Protein AF-A0A8S2TFB2-F1 (afdb_monomer_lite)

Sequence (69 aa):
GIDDETTYPYLGIDEAACKFRRPSVASTCDGFVDIPEGNETALQEALAIQGPVAVAIDASQSSFQFYSS

pLDDT: mean 91.47, std 4.09, range [72.31, 95.81]

Radius of gyration: 17.2 Å; chains: 1; bounding box: 33×30×42 Å

InterPro domains:
  IPR000668 Peptidase C1A, papain C-terminal [PF00112] (1-69)
  IPR038765 Papain-like cysteine peptidase superfamily [SSF54001] (1-69)

Organism: NCBI:txid392030

Secondary structure (DSSP, 8-state):
-EE-TTTS---SS--SS----GGGEEE------PPPTT-HHHHHHHHHHT----------SHHHHT---

Structure (mmCIF, N/CA/C/O backbone):
data_AF-A0A8S2TFB2-F1
#
_entry.id   AF-A0A8S2TFB2-F1
#
loop_
_atom_site.group_PDB
_atom_site.id
_atom_site.type_symbol
_atom_site.label_atom_id
_atom_site.label_alt_id
_atom_site.label_comp_id
_atom_site.label_asym_id
_atom_site.label_entity_id
_atom_site.label_seq_id
_atom_site.pdbx_PDB_ins_code
_atom_site.Cartn_x
_atom_site.Cartn_y
_atom_site.Cartn_z
_atom_site.occupancy
_atom_site.B_iso_or_equiv
_atom_site.auth_seq_id
_atom_site.auth_comp_id
_atom_site.auth_asym_id
_atom_site.auth_atom_id
_atom_site.pdbx_PDB_model_num
ATOM 1 N N . GLY A 1 1 ? -0.253 -3.060 -16.089 1.00 88.31 1 GLY A N 1
ATOM 2 C CA . GLY A 1 1 ? 0.839 -3.726 -15.365 1.00 88.31 1 GLY A CA 1
ATOM 3 C C . GLY A 1 1 ? 1.656 -2.677 -14.655 1.00 88.31 1 GLY A C 1
ATOM 4 O O . GLY A 1 1 ? 1.584 -1.523 -15.061 1.00 88.31 1 GLY A O 1
ATOM 5 N N . ILE A 1 2 ? 2.374 -3.068 -13.614 1.00 91.88 2 ILE A N 1
ATOM 6 C CA . ILE A 1 2 ? 3.267 -2.213 -12.830 1.00 91.88 2 ILE A CA 1
ATOM 7 C C . ILE A 1 2 ? 4.700 -2.724 -12.975 1.00 91.88 2 ILE A C 1
ATOM 9 O O . ILE A 1 2 ? 4.895 -3.938 -13.051 1.00 91.88 2 ILE A O 1
ATOM 13 N N . ASP A 1 3 ? 5.663 -1.811 -13.067 1.00 91.56 3 ASP A N 1
ATOM 14 C CA . ASP A 1 3 ? 7.086 -2.143 -13.187 1.00 91.56 3 ASP A CA 1
ATOM 15 C C . ASP A 1 3 ? 7.685 -2.422 -11.798 1.00 91.56 3 ASP A C 1
ATOM 17 O O . ASP A 1 3 ? 7.143 -1.982 -10.785 1.00 91.56 3 ASP A O 1
ATOM 21 N N . ASP A 1 4 ? 8.784 -3.176 -11.746 1.00 90.19 4 ASP A N 1
ATOM 22 C CA . ASP A 1 4 ? 9.499 -3.436 -10.489 1.00 90.19 4 ASP A CA 1
ATOM 23 C C . ASP A 1 4 ? 10.275 -2.198 -10.008 1.00 90.19 4 ASP A C 1
ATOM 25 O O . ASP A 1 4 ? 10.796 -1.438 -10.829 1.00 90.19 4 ASP A O 1
ATOM 29 N N . GLU A 1 5 ? 10.459 -2.056 -8.693 1.00 89.69 5 GLU A N 1
ATOM 30 C CA . GLU A 1 5 ? 11.210 -0.945 -8.077 1.00 89.69 5 GLU A CA 1
ATOM 31 C C . GLU A 1 5 ? 12.654 -0.877 -8.605 1.00 89.69 5 GLU A C 1
ATOM 33 O O . GLU A 1 5 ? 13.220 0.196 -8.798 1.00 89.69 5 GLU A O 1
ATOM 38 N N . THR A 1 6 ? 13.257 -2.027 -8.920 1.00 88.38 6 THR A N 1
ATOM 39 C CA . THR A 1 6 ? 14.615 -2.074 -9.487 1.00 88.38 6 THR A CA 1
ATOM 40 C C . THR A 1 6 ? 14.704 -1.480 -10.892 1.00 88.38 6 THR A C 1
ATOM 42 O O . THR A 1 6 ? 15.752 -0.959 -11.280 1.00 88.38 6 THR A O 1
ATOM 45 N N . THR A 1 7 ? 13.618 -1.560 -11.666 1.00 87.94 7 THR A N 1
ATOM 46 C CA . THR A 1 7 ? 13.578 -1.110 -13.064 1.00 87.94 7 THR A CA 1
ATOM 47 C C . THR A 1 7 ? 12.929 0.267 -13.207 1.00 87.94 7 THR A C 1
ATOM 49 O O . THR A 1 7 ? 13.229 0.991 -14.161 1.00 87.94 7 THR A O 1
ATOM 52 N N . TYR A 1 8 ? 12.097 0.651 -12.238 1.00 89.19 8 TYR A N 1
ATOM 53 C CA . TYR A 1 8 ? 11.487 1.966 -12.105 1.00 89.19 8 TYR A CA 1
ATOM 54 C C . TYR A 1 8 ? 11.679 2.476 -10.662 1.00 89.19 8 TYR A C 1
ATOM 56 O O . TYR A 1 8 ? 10.753 2.403 -9.859 1.00 89.19 8 TYR A O 1
ATOM 64 N N . PRO A 1 9 ? 12.868 3.012 -10.325 1.00 90.75 9 PRO A N 1
ATOM 65 C CA . PRO A 1 9 ? 13.168 3.452 -8.967 1.00 90.75 9 PRO A CA 1
ATOM 66 C C . PRO A 1 9 ? 12.417 4.729 -8.587 1.00 90.75 9 PRO A C 1
ATOM 68 O O . PRO A 1 9 ? 12.233 5.633 -9.414 1.00 90.75 9 PRO A O 1
ATOM 71 N N . TYR A 1 10 ? 12.056 4.840 -7.311 1.00 90.88 10 TYR A N 1
ATOM 72 C CA . TYR A 1 10 ? 11.440 6.037 -6.756 1.00 90.88 10 TYR A CA 1
ATOM 73 C C . TYR A 1 10 ? 12.425 7.213 -6.661 1.00 90.88 10 TYR A C 1
ATOM 75 O O . TYR A 1 10 ? 13.504 7.111 -6.076 1.00 90.88 10 TYR A O 1
ATOM 83 N N . LEU A 1 11 ? 12.029 8.366 -7.211 1.00 90.19 11 LEU A N 1
ATOM 84 C CA . LEU A 1 11 ? 12.866 9.574 -7.272 1.00 90.19 11 LEU A CA 1
ATOM 85 C C . LEU A 1 11 ? 12.422 10.688 -6.314 1.00 90.19 11 LEU A C 1
ATOM 87 O O . LEU A 1 11 ? 13.144 11.669 -6.151 1.00 90.19 11 LEU A O 1
ATOM 91 N N . GLY A 1 12 ? 11.244 10.568 -5.692 1.00 89.44 12 GLY A N 1
ATOM 92 C CA . GLY A 1 12 ? 10.723 11.584 -4.769 1.00 89.44 12 GLY A CA 1
ATOM 93 C C . GLY A 1 12 ? 10.335 12.916 -5.414 1.00 89.44 12 GLY A C 1
ATOM 94 O O . GLY A 1 12 ? 10.184 13.908 -4.707 1.00 89.44 12 GLY A O 1
ATOM 95 N N . ILE A 1 13 ? 10.195 12.953 -6.739 1.00 91.00 13 ILE A N 1
ATOM 96 C CA . ILE A 1 13 ? 9.803 14.133 -7.509 1.00 91.00 13 ILE A CA 1
ATOM 97 C C . ILE A 1 13 ? 8.796 13.738 -8.584 1.00 91.00 13 ILE A C 1
ATOM 99 O O . ILE A 1 13 ? 8.873 12.639 -9.138 1.00 91.00 13 ILE A O 1
ATOM 103 N N . ASP A 1 14 ? 7.898 14.660 -8.919 1.00 84.94 14 ASP A N 1
ATOM 104 C CA . ASP A 1 14 ? 7.037 14.506 -10.085 1.00 84.94 14 ASP A CA 1
ATOM 105 C C . ASP A 1 14 ? 7.860 14.733 -11.353 1.00 84.94 14 ASP A C 1
ATOM 107 O O . ASP A 1 14 ? 8.210 15.858 -11.722 1.00 84.94 14 ASP A O 1
ATOM 111 N N . GLU A 1 15 ? 8.190 13.642 -12.037 1.00 79.06 15 GLU A N 1
ATOM 112 C CA . GLU A 1 15 ? 8.741 13.727 -13.380 1.00 79.06 15 GLU A CA 1
ATOM 113 C C . GLU A 1 15 ? 7.624 14.031 -14.386 1.00 79.06 15 GLU A C 1
ATOM 115 O O . GLU A 1 15 ? 6.567 13.404 -14.384 1.00 79.06 15 GLU A O 1
ATOM 120 N N . ALA A 1 16 ? 7.877 14.954 -15.316 1.00 72.31 16 ALA A N 1
ATOM 121 C CA . ALA A 1 16 ? 6.890 15.344 -16.326 1.00 72.31 16 ALA A CA 1
ATOM 122 C C . ALA A 1 16 ? 6.525 14.217 -17.319 1.00 72.31 16 ALA A C 1
ATOM 124 O O . ALA A 1 16 ? 5.539 14.339 -18.045 1.00 72.31 16 ALA A O 1
ATOM 125 N N . ALA A 1 17 ? 7.317 13.140 -17.392 1.00 86.69 17 ALA A N 1
ATOM 126 C CA . ALA A 1 17 ? 7.136 12.063 -18.360 1.00 86.69 17 ALA A CA 1
ATOM 127 C C . ALA A 1 17 ? 7.118 10.684 -17.690 1.00 86.69 17 ALA A C 1
ATOM 129 O O . ALA A 1 17 ? 8.060 10.301 -17.000 1.00 86.69 17 ALA A O 1
ATOM 130 N N . CYS A 1 18 ? 6.072 9.906 -17.975 1.00 88.25 18 CYS A N 1
ATOM 131 C CA . CYS A 1 18 ? 5.975 8.506 -17.575 1.00 88.25 18 CYS A CA 1
ATOM 132 C C . CYS A 1 18 ? 7.013 7.659 -18.327 1.00 88.25 18 CYS A C 1
ATOM 134 O O . CYS A 1 18 ? 7.060 7.672 -19.560 1.00 88.25 18 CYS A O 1
ATOM 136 N N . LYS A 1 19 ? 7.823 6.891 -17.590 1.00 88.25 19 LYS A N 1
ATOM 137 C CA . LYS A 1 19 ? 8.884 6.031 -18.145 1.00 88.25 19 LYS A CA 1
ATOM 138 C C . LYS A 1 19 ? 8.501 4.550 -18.193 1.00 88.25 19 LYS A C 1
ATOM 140 O O . LYS A 1 19 ? 9.391 3.711 -18.290 1.00 88.25 19 LYS A O 1
ATOM 145 N N . PHE A 1 20 ? 7.205 4.234 -18.146 1.00 87.88 20 PHE A N 1
ATOM 146 C CA . PHE A 1 20 ? 6.698 2.859 -18.138 1.00 87.88 20 PHE A CA 1
ATOM 147 C C . PHE A 1 20 ? 7.228 2.036 -19.320 1.00 87.88 20 PHE A C 1
ATOM 149 O O . PHE A 1 20 ? 7.155 2.466 -20.480 1.00 87.88 20 PHE A O 1
ATOM 156 N N . ARG A 1 21 ? 7.716 0.823 -19.038 1.00 86.81 21 ARG A N 1
ATOM 157 C CA . ARG A 1 21 ? 8.235 -0.094 -20.059 1.00 86.81 21 ARG A CA 1
ATOM 158 C C . ARG A 1 21 ? 7.522 -1.435 -19.972 1.00 86.81 21 ARG A C 1
ATOM 160 O O . ARG A 1 21 ? 7.746 -2.215 -19.065 1.00 86.81 21 ARG A O 1
ATOM 167 N N . ARG A 1 22 ? 6.774 -1.790 -21.024 1.00 85.25 22 ARG A N 1
ATOM 168 C CA . ARG A 1 22 ? 6.122 -3.111 -21.158 1.00 85.25 22 ARG A CA 1
ATOM 169 C C . ARG A 1 22 ? 7.000 -4.334 -20.821 1.00 85.25 22 ARG A C 1
ATOM 171 O O . ARG A 1 22 ? 6.470 -5.230 -20.177 1.00 85.25 22 ARG A O 1
ATOM 178 N N . PRO A 1 23 ? 8.282 -4.433 -21.239 1.00 88.00 23 PRO A N 1
ATOM 179 C CA . PRO A 1 23 ? 9.116 -5.584 -20.872 1.00 88.00 23 PRO A CA 1
ATOM 180 C C . PRO A 1 23 ? 9.512 -5.622 -19.387 1.00 88.00 23 PRO A C 1
ATOM 182 O O . PRO A 1 23 ? 10.036 -6.632 -18.936 1.00 88.00 23 PRO A O 1
ATOM 185 N N . SER A 1 24 ? 9.288 -4.537 -18.648 1.00 87.75 24 SER A N 1
ATOM 186 C CA . SER A 1 24 ? 9.650 -4.365 -17.239 1.00 87.75 24 SER A CA 1
ATOM 187 C C . SER A 1 24 ? 8.475 -4.587 -16.285 1.00 87.75 24 SER A C 1
ATOM 189 O O . SER A 1 24 ? 8.634 -4.401 -15.081 1.00 87.75 24 SER A O 1
ATOM 191 N N . VAL A 1 25 ? 7.318 -5.011 -16.810 1.00 91.00 25 VAL A N 1
ATOM 192 C CA . VAL A 1 25 ? 6.116 -5.284 -16.019 1.00 91.00 25 VAL A CA 1
ATOM 193 C C . VAL A 1 25 ? 6.378 -6.451 -15.071 1.00 91.00 25 VAL A C 1
ATOM 195 O O . VAL A 1 25 ? 6.568 -7.586 -15.504 1.00 91.00 25 VAL A O 1
ATOM 198 N N . ALA A 1 26 ? 6.330 -6.163 -13.776 1.00 92.00 26 ALA A N 1
ATOM 199 C CA . ALA A 1 26 ? 6.457 -7.129 -12.695 1.00 92.00 26 ALA A CA 1
ATOM 200 C C . ALA A 1 26 ? 5.118 -7.780 -12.334 1.00 92.00 26 ALA A C 1
ATOM 202 O O . ALA A 1 26 ? 5.078 -8.951 -11.965 1.00 92.00 26 ALA A O 1
ATOM 203 N N . SER A 1 27 ? 4.012 -7.035 -12.436 1.00 91.06 27 SER A N 1
ATOM 204 C CA . SER A 1 27 ? 2.687 -7.554 -12.085 1.00 91.06 27 SER A CA 1
ATOM 205 C C . SER A 1 27 ? 1.553 -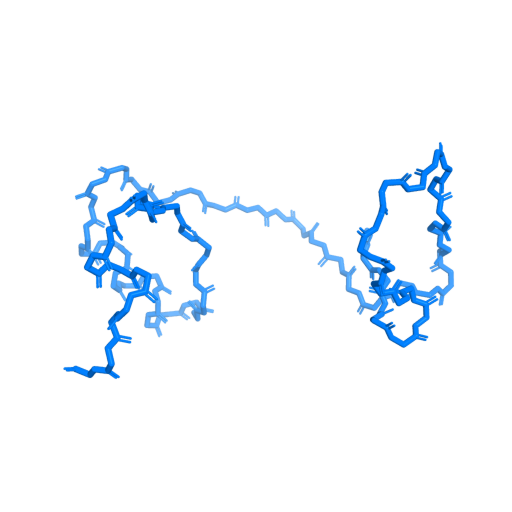6.873 -12.852 1.00 91.06 27 SER A C 1
ATOM 207 O O . SER A 1 27 ? 1.695 -5.771 -13.390 1.00 91.06 27 SER A O 1
ATOM 209 N N . THR A 1 28 ? 0.401 -7.530 -12.910 1.00 94.00 28 THR A N 1
ATOM 210 C CA . THR A 1 28 ? -0.842 -7.031 -13.506 1.00 94.00 28 THR A CA 1
ATOM 211 C C . THR A 1 28 ? -1.969 -7.104 -12.487 1.00 94.00 28 THR A C 1
ATOM 213 O O . THR A 1 28 ? -1.953 -7.941 -11.594 1.00 94.00 28 THR A O 1
ATOM 216 N N . CYS A 1 29 ? -2.940 -6.204 -12.611 1.00 92.44 29 CYS A N 1
ATOM 217 C CA . CYS A 1 29 ? -4.115 -6.172 -11.754 1.00 92.44 29 CYS A CA 1
ATOM 218 C C . CYS A 1 29 ? -5.338 -6.457 -12.623 1.00 92.44 29 CYS A C 1
ATOM 220 O O . CYS A 1 29 ? -5.576 -5.726 -13.587 1.00 92.44 29 CYS A O 1
ATOM 222 N N . ASP A 1 30 ? -6.072 -7.518 -12.289 1.00 93.62 30 ASP A N 1
ATOM 223 C CA . ASP A 1 30 ? -7.271 -7.939 -13.021 1.00 93.62 30 ASP A CA 1
ATOM 224 C C . ASP A 1 30 ? -8.550 -7.257 -12.497 1.00 93.62 30 ASP A C 1
ATOM 226 O O . ASP A 1 30 ? -9.589 -7.293 -13.154 1.00 93.62 30 ASP A O 1
ATOM 230 N N . GLY A 1 31 ? -8.481 -6.602 -11.333 1.00 93.44 31 GLY A N 1
ATOM 231 C CA . GLY A 1 31 ? -9.591 -5.872 -10.726 1.00 93.44 31 GLY A CA 1
ATOM 232 C C . GLY A 1 31 ? -9.351 -5.542 -9.253 1.00 93.44 31 GLY A C 1
ATOM 233 O O . GLY A 1 31 ? -8.354 -5.953 -8.663 1.00 93.44 31 GLY A O 1
ATOM 234 N N . PHE A 1 32 ? -10.285 -4.804 -8.659 1.00 93.56 32 PHE A N 1
ATOM 235 C CA . PHE A 1 32 ? -10.313 -4.494 -7.230 1.00 93.56 32 PHE A CA 1
ATOM 236 C C . PHE A 1 32 ? -11.731 -4.680 -6.687 1.00 93.56 32 PHE A C 1
ATOM 238 O O . PHE A 1 32 ? -12.701 -4.701 -7.448 1.00 93.56 32 PHE A O 1
ATOM 245 N N . VAL A 1 33 ? -11.838 -4.845 -5.371 1.00 93.50 33 VAL A N 1
ATOM 246 C CA . VAL A 1 33 ? -13.113 -4.964 -4.663 1.00 93.50 33 VAL A CA 1
ATOM 247 C C . VAL A 1 33 ? -13.089 -3.997 -3.493 1.00 93.50 33 VAL A C 1
ATOM 249 O O . VAL A 1 33 ? -12.139 -4.003 -2.711 1.00 93.50 33 VAL A O 1
ATOM 252 N N . ASP A 1 34 ? -14.146 -3.201 -3.372 1.00 93.62 34 ASP A N 1
ATOM 253 C CA . ASP A 1 34 ? -14.324 -2.281 -2.257 1.00 93.62 34 ASP A CA 1
ATOM 254 C C . ASP A 1 34 ? -15.050 -2.974 -1.100 1.00 93.62 34 ASP A C 1
ATOM 256 O O . ASP A 1 34 ? -16.032 -3.699 -1.288 1.00 93.62 34 ASP A O 1
ATOM 260 N N . ILE A 1 35 ? -14.566 -2.737 0.116 1.00 92.75 35 ILE A N 1
ATOM 261 C CA . ILE A 1 35 ? -15.202 -3.208 1.348 1.00 92.75 35 ILE A CA 1
ATOM 262 C C . ILE A 1 35 ? -16.282 -2.194 1.748 1.00 92.75 35 ILE A C 1
ATOM 264 O O . ILE A 1 35 ? -16.052 -0.991 1.604 1.00 92.75 35 ILE A O 1
ATOM 268 N N . PRO A 1 36 ? -17.448 -2.636 2.260 1.00 94.44 36 PRO A N 1
ATOM 269 C CA . PRO A 1 36 ? -18.474 -1.717 2.735 1.00 94.44 36 PRO A CA 1
ATOM 270 C C . PRO A 1 36 ? -17.919 -0.717 3.754 1.00 94.44 36 PRO A C 1
ATOM 272 O O . PRO A 1 36 ? -17.258 -1.100 4.722 1.00 94.44 36 PRO A O 1
ATOM 275 N N . GLU A 1 37 ? -18.213 0.564 3.535 1.00 93.50 37 GLU A N 1
ATOM 276 C CA . GLU A 1 37 ? -17.730 1.656 4.378 1.00 93.50 37 GLU A CA 1
ATOM 277 C C . GLU A 1 37 ? -18.128 1.446 5.847 1.00 93.50 37 GLU A C 1
ATOM 279 O O . GLU A 1 37 ? -19.269 1.102 6.161 1.00 93.50 37 GLU A O 1
ATOM 284 N N . GLY A 1 38 ? -17.165 1.628 6.754 1.00 91.31 38 GLY A N 1
ATOM 285 C CA . GLY A 1 38 ? -17.376 1.494 8.198 1.00 91.31 38 GLY A CA 1
ATOM 286 C C . GLY A 1 38 ? -17.605 0.062 8.700 1.00 91.31 38 GLY A C 1
ATOM 287 O O . GLY A 1 38 ? -17.860 -0.122 9.888 1.00 91.31 38 GLY A O 1
ATOM 288 N N . ASN A 1 39 ? -17.517 -0.962 7.843 1.00 94.06 39 ASN A N 1
ATOM 289 C CA . ASN A 1 39 ? -17.690 -2.354 8.257 1.00 94.06 39 ASN A CA 1
ATOM 290 C C . ASN A 1 39 ? -16.347 -3.009 8.622 1.00 94.06 39 ASN A C 1
ATOM 292 O O . ASN A 1 39 ? -15.715 -3.687 7.810 1.00 94.06 39 ASN A O 1
ATOM 296 N N . GLU A 1 40 ? -15.927 -2.835 9.876 1.00 94.44 40 GLU A N 1
ATOM 297 C CA . GLU A 1 40 ? -14.675 -3.408 10.390 1.00 94.44 40 GLU A CA 1
ATOM 298 C C . GLU A 1 40 ? -14.674 -4.945 10.418 1.00 94.44 40 GLU A C 1
ATOM 300 O O . GLU A 1 40 ? -13.625 -5.559 10.239 1.00 94.44 40 GLU A O 1
ATOM 305 N N . THR A 1 41 ? -15.838 -5.587 10.576 1.00 95.31 41 THR A N 1
ATOM 306 C CA . THR A 1 41 ? -15.941 -7.055 10.514 1.00 95.31 41 THR A CA 1
ATOM 307 C C . THR A 1 41 ? -15.617 -7.564 9.113 1.00 95.31 41 THR A C 1
ATOM 309 O O . THR A 1 41 ? -14.817 -8.485 8.964 1.00 95.31 41 THR A O 1
ATOM 312 N N . ALA A 1 42 ? -16.158 -6.916 8.078 1.00 93.50 42 ALA A N 1
ATOM 313 C CA . ALA A 1 42 ? -15.832 -7.245 6.693 1.00 93.50 42 ALA A CA 1
ATOM 314 C C . ALA A 1 42 ? -14.355 -6.957 6.366 1.00 93.50 42 ALA A C 1
ATOM 316 O O . ALA A 1 42 ? -13.728 -7.726 5.638 1.00 93.50 42 ALA A O 1
ATOM 317 N N . LEU A 1 43 ? -13.773 -5.895 6.938 1.00 93.81 43 LEU A N 1
ATOM 318 C CA . 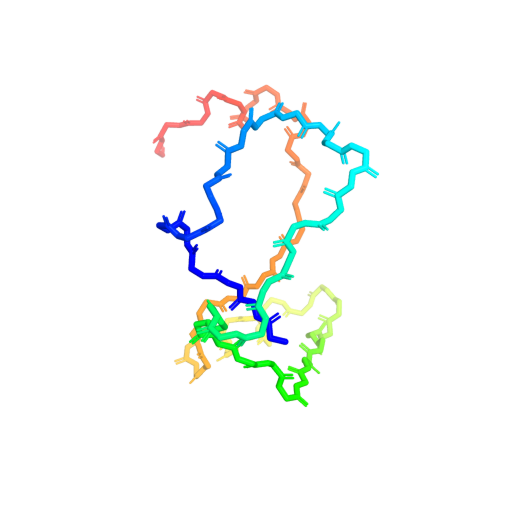LEU A 1 43 ? -12.340 -5.610 6.810 1.00 93.81 43 LEU A CA 1
ATOM 319 C C . LEU A 1 43 ? -11.477 -6.704 7.452 1.00 93.81 43 LEU A C 1
ATOM 321 O O . LEU A 1 43 ? -10.511 -7.160 6.843 1.00 93.81 43 LEU A O 1
ATOM 325 N N . GLN A 1 44 ? -11.836 -7.155 8.654 1.00 94.81 44 GLN A N 1
ATOM 326 C CA . GLN A 1 44 ? -11.139 -8.240 9.342 1.00 94.81 44 GLN A CA 1
ATOM 327 C C . GLN A 1 44 ? -11.198 -9.547 8.539 1.00 94.81 44 GLN A C 1
ATOM 329 O O . GLN A 1 44 ? -10.183 -10.231 8.398 1.00 94.81 44 GLN A O 1
ATOM 334 N N . GLU A 1 45 ? -12.366 -9.890 7.995 1.00 95.12 45 GLU A N 1
ATOM 335 C CA . GLU A 1 45 ? -12.534 -11.068 7.140 1.00 95.12 45 GLU A CA 1
ATOM 336 C C . GLU A 1 45 ? -11.695 -10.962 5.861 1.00 95.12 45 GLU A C 1
ATOM 338 O O . GLU A 1 45 ? -11.000 -11.915 5.500 1.00 95.12 45 GLU A O 1
ATOM 343 N N . ALA A 1 46 ? -11.691 -9.797 5.206 1.00 93.69 46 ALA A N 1
ATOM 344 C CA . ALA A 1 46 ? -10.877 -9.558 4.017 1.00 93.69 46 ALA A CA 1
ATOM 345 C C . ALA A 1 46 ? -9.376 -9.707 4.310 1.00 93.69 46 ALA A C 1
ATOM 347 O O . ALA A 1 46 ? -8.675 -10.383 3.557 1.00 93.69 46 ALA A O 1
ATOM 348 N N . LEU A 1 47 ? -8.902 -9.161 5.435 1.00 93.94 47 LEU A N 1
ATOM 349 C CA . LEU A 1 47 ? -7.513 -9.309 5.877 1.00 93.94 47 LEU A CA 1
ATOM 350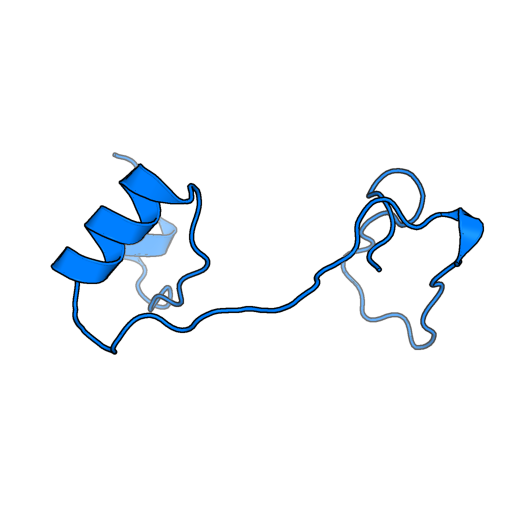 C C . LEU A 1 47 ? -7.133 -10.773 6.124 1.00 93.94 47 LEU A C 1
ATOM 352 O O . LEU A 1 47 ? -6.043 -11.201 5.746 1.00 93.94 47 LEU A O 1
ATOM 356 N N . ALA A 1 48 ? -8.027 -11.546 6.745 1.00 94.88 48 ALA A N 1
ATOM 357 C CA . ALA A 1 48 ? -7.776 -12.948 7.065 1.00 94.88 48 ALA A CA 1
ATOM 358 C C . ALA A 1 48 ? -7.792 -13.861 5.827 1.00 94.88 48 ALA A C 1
ATOM 360 O O . ALA A 1 48 ? -7.045 -14.837 5.780 1.00 94.88 48 ALA A O 1
ATOM 361 N N . ILE A 1 49 ? -8.654 -13.568 4.849 1.00 95.81 49 ILE A N 1
ATOM 362 C CA . ILE A 1 49 ? -8.902 -14.456 3.705 1.00 95.81 49 ILE A CA 1
ATOM 363 C C . ILE A 1 49 ? -8.058 -14.069 2.486 1.00 95.81 49 ILE A C 1
ATOM 365 O O . ILE A 1 49 ? -7.532 -14.955 1.815 1.00 95.81 49 ILE A O 1
ATOM 369 N N . GLN A 1 50 ? -7.939 -12.774 2.181 1.00 93.88 50 GLN A N 1
ATOM 370 C CA . GLN A 1 50 ? -7.287 -12.281 0.959 1.00 93.88 50 GLN A CA 1
ATOM 371 C C . GLN A 1 50 ? -5.864 -11.771 1.205 1.00 93.88 50 GLN A C 1
ATOM 373 O O . GLN A 1 50 ? -5.024 -11.840 0.308 1.00 93.88 50 GLN A O 1
ATOM 378 N N . GLY A 1 51 ? -5.577 -11.285 2.415 1.00 93.62 51 GLY A N 1
ATOM 379 C CA . GLY A 1 51 ? -4.283 -10.711 2.780 1.00 93.62 51 GLY A CA 1
ATOM 380 C C . GLY A 1 51 ? -4.336 -9.186 2.934 1.00 93.62 51 GLY A C 1
ATOM 381 O O . GLY A 1 51 ? -5.387 -8.646 3.265 1.00 93.62 51 GLY A O 1
ATOM 382 N N . PRO A 1 52 ? -3.209 -8.472 2.755 1.00 95.50 52 PRO A N 1
ATOM 383 C CA . PRO A 1 52 ? -3.135 -7.032 3.002 1.00 95.50 52 PRO A CA 1
ATOM 384 C C . PRO A 1 52 ? -4.166 -6.227 2.201 1.00 95.50 52 PRO A C 1
ATOM 386 O O . PRO A 1 52 ? -4.285 -6.389 0.988 1.00 95.50 52 PRO A O 1
ATOM 389 N N . VAL A 1 53 ? -4.870 -5.319 2.880 1.00 94.75 53 VAL A N 1
ATOM 390 C CA . VAL A 1 53 ? -5.900 -4.448 2.294 1.00 94.75 53 VAL A CA 1
ATOM 391 C C . VAL A 1 53 ? -5.422 -2.996 2.329 1.00 94.75 53 VAL A C 1
ATOM 393 O O . VAL A 1 53 ? -4.902 -2.535 3.344 1.00 94.75 53 VAL A O 1
ATOM 396 N N . ALA A 1 54 ? -5.605 -2.265 1.228 1.00 94.19 54 ALA A N 1
ATOM 397 C CA . ALA A 1 54 ? -5.341 -0.829 1.181 1.00 94.19 54 ALA A CA 1
ATOM 398 C C . ALA A 1 54 ? -6.447 -0.056 1.923 1.00 94.19 54 ALA A C 1
ATOM 400 O O . ALA A 1 54 ? -7.628 -0.254 1.647 1.00 94.19 54 ALA A O 1
ATOM 401 N N . VAL A 1 55 ? -6.067 0.832 2.847 1.00 94.06 55 VAL A N 1
ATOM 402 C CA . VAL A 1 55 ? -6.998 1.641 3.654 1.00 94.06 55 VAL A CA 1
ATOM 403 C C . VAL A 1 55 ? -6.567 3.105 3.691 1.00 94.06 55 VAL A C 1
ATOM 405 O O . VAL A 1 55 ? -5.379 3.413 3.595 1.00 94.06 55 VAL A O 1
ATOM 408 N N . ALA A 1 56 ? -7.532 4.008 3.853 1.00 94.56 56 ALA A N 1
ATOM 409 C CA . ALA A 1 56 ? -7.285 5.424 4.103 1.00 94.56 56 ALA A CA 1
ATOM 410 C C . ALA A 1 56 ? -7.532 5.740 5.583 1.00 94.56 56 ALA A C 1
ATOM 412 O O . ALA A 1 56 ? -8.521 5.288 6.158 1.00 94.56 56 ALA A O 1
ATOM 413 N N . ILE A 1 57 ? -6.638 6.520 6.189 1.00 93.75 57 ILE A N 1
ATOM 414 C CA . ILE A 1 57 ? -6.714 6.937 7.595 1.00 93.75 57 ILE A CA 1
ATOM 415 C C . ILE A 1 57 ? -6.452 8.438 7.725 1.00 93.75 57 ILE A C 1
ATOM 417 O O . ILE A 1 57 ? -5.770 9.033 6.889 1.00 93.75 57 ILE A O 1
ATOM 421 N N . ASP A 1 58 ? -6.958 9.044 8.799 1.00 93.56 58 ASP A N 1
ATOM 422 C CA . ASP A 1 58 ? -6.597 10.410 9.177 1.00 93.56 58 ASP A CA 1
ATOM 423 C C . ASP A 1 58 ? -5.256 10.417 9.925 1.00 93.56 58 ASP A C 1
ATOM 425 O O . ASP A 1 58 ? -5.174 10.077 11.105 1.00 93.56 58 ASP A O 1
ATOM 429 N N . ALA A 1 59 ? -4.199 10.816 9.217 1.00 93.25 59 ALA A N 1
ATOM 430 C CA . ALA A 1 59 ? -2.842 10.932 9.748 1.00 93.25 59 ALA A CA 1
ATOM 431 C C . ALA A 1 59 ? -2.467 12.371 10.169 1.00 93.25 59 ALA A C 1
ATOM 433 O O . ALA A 1 59 ? -1.292 12.659 10.387 1.00 93.25 59 ALA A O 1
ATOM 434 N N . SER A 1 60 ? -3.432 13.296 10.265 1.00 94.56 60 SER A N 1
ATOM 435 C CA . SER A 1 60 ? -3.155 14.717 10.551 1.00 94.56 60 SER A CA 1
ATOM 436 C C . SER A 1 60 ? -2.762 15.008 12.007 1.00 94.56 60 SER A C 1
ATOM 438 O O . 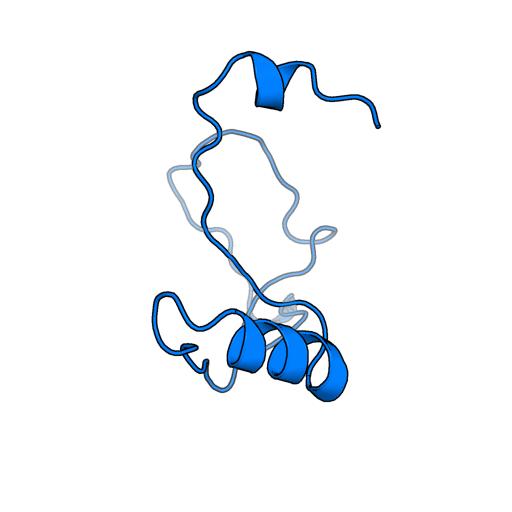SER A 1 60 ? -2.244 16.085 12.311 1.00 94.56 60 SER A O 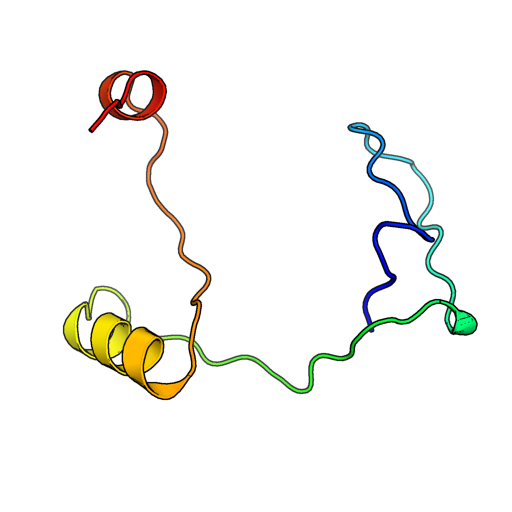1
ATOM 440 N N . GLN A 1 61 ? -2.996 14.065 12.921 1.00 94.00 61 GLN A N 1
ATOM 441 C CA . GLN A 1 61 ? -2.784 14.270 14.351 1.00 94.00 61 GLN A CA 1
ATOM 442 C C . GLN A 1 61 ? -1.321 14.043 14.763 1.00 94.00 61 GLN A C 1
ATOM 444 O O . GLN A 1 61 ? -0.698 13.051 14.386 1.00 94.00 61 GLN A O 1
ATOM 449 N N . SER A 1 62 ? -0.782 14.905 15.637 1.00 93.38 62 SER A N 1
ATOM 450 C CA . SER A 1 62 ? 0.576 14.740 16.193 1.00 93.38 62 SER A CA 1
ATOM 451 C C . SER A 1 62 ? 0.749 13.436 16.977 1.00 93.38 62 SER A C 1
ATOM 453 O O . SER A 1 62 ? 1.846 12.888 17.025 1.00 93.38 62 SER A O 1
ATOM 455 N N . SER A 1 63 ? -0.330 12.918 17.569 1.00 94.25 63 SER A N 1
ATOM 456 C CA . SER A 1 63 ? -0.352 11.601 18.215 1.00 94.25 63 SER A CA 1
ATOM 457 C C . SER A 1 63 ? 0.029 10.482 17.247 1.00 94.25 63 SER A C 1
ATOM 459 O O . SER A 1 63 ? 0.756 9.576 17.639 1.00 94.25 63 SER A O 1
ATOM 461 N N . PHE A 1 64 ? -0.410 10.567 15.988 1.00 93.31 64 PHE A N 1
ATOM 462 C CA . PHE A 1 64 ? -0.067 9.605 14.947 1.00 93.31 64 PHE A CA 1
ATOM 463 C C . PHE A 1 64 ? 1.375 9.792 14.462 1.00 93.31 64 PHE A C 1
ATOM 465 O O . PHE A 1 64 ? 2.113 8.820 14.331 1.00 93.31 64 PHE A O 1
ATOM 472 N N . GLN A 1 65 ? 1.814 11.042 14.275 1.00 94.44 65 GLN A N 1
ATOM 473 C CA . GLN A 1 65 ? 3.185 11.353 13.850 1.00 94.44 65 GLN A CA 1
ATOM 474 C C . GLN A 1 65 ? 4.255 10.814 14.816 1.00 94.44 65 GLN A C 1
ATOM 476 O O . GLN A 1 65 ? 5.330 10.409 14.376 1.00 94.44 65 GLN A O 1
ATOM 481 N N . PHE A 1 66 ? 3.970 10.827 16.121 1.00 94.62 66 PHE A N 1
ATOM 482 C CA . PHE A 1 66 ? 4.895 10.397 17.175 1.00 94.62 66 PHE A CA 1
ATOM 483 C C . PHE A 1 66 ? 4.457 9.100 17.874 1.00 94.62 66 PHE A C 1
ATOM 485 O O . PHE A 1 66 ? 4.900 8.827 18.993 1.00 94.62 66 PHE A O 1
ATOM 492 N N . TYR A 1 67 ? 3.582 8.309 17.245 1.00 92.94 67 TYR A N 1
ATOM 493 C CA . TYR A 1 67 ? 3.185 7.002 17.766 1.00 92.94 67 TYR A CA 1
ATOM 494 C C . TYR A 1 67 ? 4.399 6.057 17.848 1.00 92.94 67 TYR A C 1
ATOM 496 O O . TYR A 1 67 ? 5.272 6.083 16.981 1.00 92.94 67 TYR A O 1
ATOM 504 N N . SER A 1 68 ? 4.464 5.235 18.901 1.00 93.75 68 SER A N 1
ATOM 505 C CA . SER A 1 68 ? 5.617 4.366 19.194 1.00 93.75 68 SER A CA 1
ATOM 506 C C . SER A 1 68 ? 5.217 2.897 19.365 1.0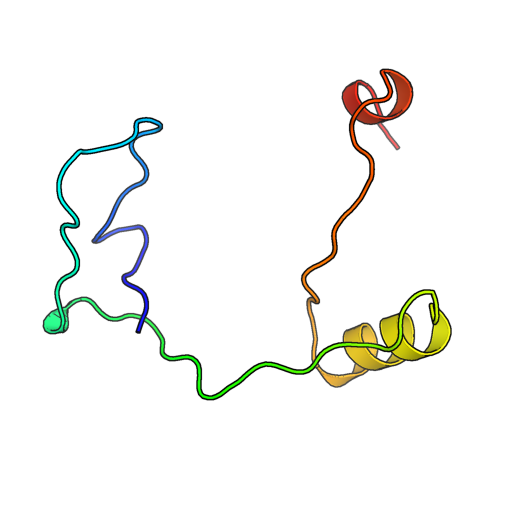0 93.75 68 SER A C 1
ATOM 508 O O . SER A 1 68 ? 5.777 2.037 18.687 1.00 93.75 68 SER A O 1
ATOM 510 N N . SER A 1 69 ? 4.243 2.599 20.237 1.00 80.69 69 SER A N 1
ATOM 511 C CA . SER A 1 69 ? 3.724 1.239 20.463 1.00 80.69 69 SER A CA 1
ATOM 512 C C . SER A 1 69 ? 2.446 1.249 21.288 1.00 80.69 69 SER A C 1
ATOM 514 O O . SER A 1 69 ? 2.469 1.944 22.330 1.00 80.69 69 SER A O 1
#

Foldseek 3Di:
DDFDCVVVPDDPDDDPDDPDDPVRDPDDDPDDDDDPPPPVVSVVVCCVPVNDDDDDDPCPDVCNVPPDD